Protein AF-A0A7S3LBG8-F1 (afdb_monomer_lite)

Organism: NCBI:txid265554

Radius of gyration: 28.33 Å; chains: 1; bounding box: 67×85×56 Å

Structure (mmCIF, N/CA/C/O backbone):
data_AF-A0A7S3LBG8-F1
#
_entry.id   AF-A0A7S3LBG8-F1
#
loop_
_atom_site.group_PDB
_atom_site.id
_atom_site.type_symbol
_atom_site.label_atom_id
_atom_site.label_alt_id
_atom_site.label_comp_id
_atom_site.label_asym_id
_atom_site.label_entity_id
_atom_site.label_seq_id
_atom_site.pdbx_PDB_ins_code
_atom_site.Cartn_x
_atom_site.Cartn_y
_atom_site.Cartn_z
_atom_site.occupancy
_atom_site.B_iso_or_equiv
_atom_site.auth_seq_id
_atom_site.auth_comp_id
_atom_site.auth_asym_id
_atom_site.auth_atom_id
_atom_site.pdbx_PDB_model_num
ATOM 1 N N . GLY A 1 1 ? 51.809 -73.602 43.539 1.00 41.00 1 GLY A N 1
ATOM 2 C CA . GLY A 1 1 ? 52.151 -72.173 43.530 1.00 41.00 1 GLY A CA 1
ATOM 3 C C . GLY A 1 1 ? 51.431 -71.621 42.342 1.00 41.00 1 GLY A C 1
ATOM 4 O O . GLY A 1 1 ? 51.822 -71.966 41.240 1.00 41.00 1 GLY A O 1
ATOM 5 N N . ASP A 1 2 ? 50.301 -70.979 42.603 1.00 49.72 2 ASP A N 1
ATOM 6 C CA . ASP A 1 2 ? 49.335 -70.561 41.591 1.00 49.72 2 ASP A CA 1
ATOM 7 C C . ASP A 1 2 ? 49.637 -69.133 41.133 1.00 49.72 2 ASP A C 1
ATOM 9 O O . ASP A 1 2 ? 50.183 -68.324 41.888 1.00 49.72 2 ASP A O 1
ATOM 13 N N . ASP A 1 3 ? 49.357 -68.914 39.861 1.00 47.69 3 ASP A N 1
ATOM 14 C CA . ASP A 1 3 ? 49.997 -68.004 38.927 1.00 47.69 3 ASP A CA 1
ATOM 15 C C . ASP A 1 3 ? 49.001 -66.936 38.438 1.00 47.69 3 ASP A C 1
ATOM 17 O O . ASP A 1 3 ? 47.790 -67.118 38.510 1.00 47.69 3 ASP A O 1
ATOM 21 N N . SER A 1 4 ? 49.553 -65.861 37.871 1.00 55.41 4 SER A N 1
ATOM 22 C CA . SER A 1 4 ? 48.906 -64.875 36.989 1.00 55.41 4 SER A CA 1
ATOM 23 C C . SER A 1 4 ? 48.230 -63.616 37.578 1.00 55.41 4 SER A C 1
ATOM 25 O O . SER A 1 4 ? 47.158 -63.609 38.180 1.00 55.41 4 SER A O 1
ATOM 27 N N . LYS A 1 5 ? 48.928 -62.506 37.289 1.00 51.50 5 LYS A N 1
ATOM 28 C CA . LYS A 1 5 ? 48.546 -61.083 37.251 1.00 51.50 5 LYS A CA 1
ATOM 29 C C . LYS A 1 5 ? 47.632 -60.752 36.054 1.00 51.50 5 LYS A C 1
ATOM 31 O O . LYS A 1 5 ? 47.624 -61.487 35.082 1.00 51.50 5 LYS A O 1
ATOM 36 N N . GLU A 1 6 ? 47.070 -59.537 36.126 1.00 46.41 6 GLU A N 1
ATOM 37 C CA . GLU A 1 6 ? 46.733 -58.546 35.065 1.00 46.41 6 GLU A CA 1
ATOM 38 C C . GLU A 1 6 ? 45.262 -58.111 35.157 1.00 46.41 6 GLU A C 1
ATOM 40 O O . GLU A 1 6 ? 44.343 -58.891 34.955 1.00 46.41 6 GLU A O 1
ATOM 45 N N . GLN A 1 7 ? 44.966 -56.973 35.793 1.00 42.62 7 GLN A N 1
ATOM 46 C CA . GLN A 1 7 ? 45.034 -55.589 35.285 1.00 42.62 7 GLN A CA 1
ATOM 47 C C . GLN A 1 7 ? 44.116 -55.309 34.082 1.00 42.62 7 GLN A C 1
ATOM 49 O O . GLN A 1 7 ? 44.445 -55.617 32.950 1.00 42.62 7 GLN A O 1
ATOM 54 N N . GLY A 1 8 ? 42.973 -54.693 34.414 1.00 40.78 8 GLY A N 1
ATOM 55 C CA . GLY A 1 8 ? 42.391 -53.493 33.801 1.00 40.78 8 GLY A CA 1
ATOM 56 C C . GLY A 1 8 ? 42.282 -53.399 32.283 1.00 40.78 8 GLY A C 1
ATOM 57 O O . GLY A 1 8 ? 43.280 -53.185 31.623 1.00 40.78 8 GLY A O 1
ATOM 58 N N . ASP A 1 9 ? 41.043 -53.366 31.786 1.00 44.31 9 ASP A N 1
ATOM 59 C CA . ASP A 1 9 ? 40.568 -52.270 30.929 1.00 44.31 9 ASP A CA 1
ATOM 60 C C . ASP A 1 9 ? 39.033 -52.318 30.823 1.00 44.31 9 ASP A C 1
ATOM 62 O O . ASP A 1 9 ? 38.428 -53.247 30.285 1.00 44.31 9 ASP A O 1
ATOM 66 N N . THR A 1 10 ? 38.375 -51.316 31.408 1.00 50.56 10 THR A N 1
ATOM 67 C CA . THR A 1 10 ? 36.919 -51.137 31.393 1.00 50.56 10 THR A CA 1
ATOM 68 C C . THR A 1 10 ? 36.472 -50.635 30.025 1.00 50.56 10 THR A C 1
ATOM 70 O O . THR A 1 10 ?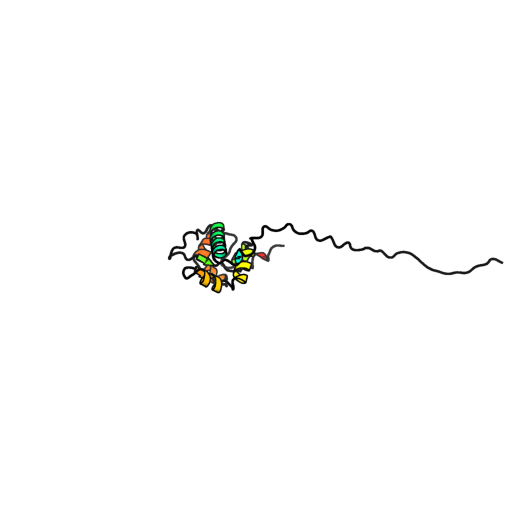 36.629 -49.459 29.702 1.00 50.56 10 THR A O 1
ATOM 73 N N . ASN A 1 11 ? 35.884 -51.527 29.235 1.00 52.75 11 ASN A N 1
ATOM 74 C CA . ASN A 1 11 ? 35.258 -51.214 27.959 1.00 52.75 11 ASN A CA 1
ATOM 75 C C . ASN A 1 11 ? 33.732 -51.212 28.129 1.00 52.75 11 ASN A C 1
ATOM 77 O O . ASN A 1 11 ? 33.124 -52.274 28.091 1.00 52.75 11 ASN A O 1
ATOM 81 N N . SER A 1 12 ? 33.137 -50.051 28.409 1.00 50.53 12 SER A N 1
ATOM 82 C CA . SER A 1 12 ? 31.694 -49.707 28.386 1.00 50.53 12 SER A CA 1
ATOM 83 C C . SER A 1 12 ? 31.644 -48.241 28.845 1.00 50.53 12 SER A C 1
ATOM 85 O O . SER A 1 12 ? 32.235 -47.919 29.865 1.00 50.53 12 SER A O 1
ATOM 87 N N . ASP A 1 13 ? 31.059 -47.237 28.217 1.00 52.78 13 ASP A N 1
ATOM 88 C CA . ASP A 1 13 ? 29.957 -47.151 27.282 1.00 52.78 13 ASP A CA 1
ATOM 89 C C . ASP A 1 13 ? 30.075 -45.728 26.711 1.00 52.78 13 ASP A C 1
ATOM 91 O O . ASP A 1 13 ? 30.048 -44.752 27.465 1.00 52.78 13 ASP A O 1
ATOM 95 N N . ILE A 1 14 ? 30.257 -45.574 25.401 1.00 56.03 14 ILE A N 1
ATOM 96 C CA . ILE A 1 14 ? 30.040 -44.279 24.750 1.00 56.03 14 ILE A CA 1
ATOM 97 C C . ILE A 1 14 ? 28.539 -44.232 24.459 1.00 56.03 14 ILE A C 1
ATOM 99 O O . ILE A 1 14 ? 28.114 -44.907 23.517 1.00 56.03 14 ILE A O 1
ATOM 103 N N . PRO A 1 15 ? 27.705 -43.454 25.177 1.00 47.31 15 PRO A N 1
ATOM 104 C CA . PRO A 1 15 ? 26.347 -43.218 24.723 1.00 47.31 15 PRO A CA 1
ATOM 105 C C . PRO A 1 15 ? 26.420 -42.353 23.463 1.00 47.31 15 PRO A C 1
ATOM 107 O O . PRO A 1 15 ? 26.432 -41.123 23.514 1.00 47.31 15 PRO A O 1
ATOM 110 N N . GLN A 1 16 ? 26.454 -43.008 22.301 1.00 50.72 16 GLN A N 1
ATOM 111 C CA . GLN A 1 16 ? 26.174 -42.389 21.013 1.00 50.72 16 GLN A CA 1
ATOM 112 C C . GLN A 1 16 ? 24.681 -42.042 20.939 1.00 50.72 16 GLN A C 1
ATOM 114 O O . GLN A 1 16 ? 23.935 -42.567 20.115 1.00 50.72 16 GLN A O 1
ATOM 119 N N . GLN A 1 17 ? 24.227 -41.105 21.776 1.00 52.12 17 GLN A N 1
ATOM 120 C CA . GLN A 1 17 ? 23.061 -40.300 21.441 1.00 52.12 17 GLN A CA 1
ATOM 121 C C . GLN A 1 17 ? 23.468 -39.351 20.312 1.00 52.12 17 GLN A C 1
ATOM 123 O O . GLN A 1 17 ? 23.665 -38.150 20.491 1.00 52.12 17 GLN A O 1
ATOM 128 N N . LEU A 1 18 ? 23.583 -39.922 19.111 1.00 55.12 18 LEU A N 1
ATOM 129 C CA . LEU A 1 18 ? 23.358 -39.211 17.867 1.00 55.12 18 LEU A CA 1
ATOM 130 C C . LEU A 1 18 ? 21.974 -38.580 17.992 1.00 55.12 18 LEU A C 1
ATOM 132 O O . LEU A 1 18 ? 20.948 -39.206 17.726 1.00 55.12 18 LEU A O 1
ATOM 136 N N . VAL A 1 19 ? 21.958 -37.332 18.451 1.00 54.12 19 VAL A N 1
ATOM 137 C CA . VAL A 1 19 ? 20.842 -36.408 18.322 1.00 54.12 19 VAL A CA 1
ATOM 138 C C . VAL A 1 19 ? 20.507 -36.337 16.839 1.00 54.12 19 VAL A C 1
ATOM 140 O O . VAL A 1 19 ? 21.048 -35.526 16.089 1.00 54.12 19 VAL A O 1
ATOM 143 N N . SER A 1 20 ? 19.642 -37.251 16.398 1.00 60.69 20 SER A N 1
ATOM 144 C CA . SER A 1 20 ? 19.008 -37.231 15.091 1.00 60.69 20 SER A CA 1
ATOM 145 C C . SER A 1 20 ? 18.299 -35.889 15.001 1.00 60.69 20 SER A C 1
ATOM 147 O O . SER A 1 20 ? 17.172 -35.735 15.480 1.00 60.69 20 SER A O 1
ATOM 149 N N . ARG A 1 21 ? 18.989 -34.887 14.441 1.00 61.69 21 ARG A N 1
ATOM 150 C CA . ARG A 1 21 ? 18.426 -33.571 14.154 1.00 61.69 21 ARG A CA 1
ATOM 151 C C . ARG A 1 21 ? 17.149 -33.849 13.386 1.00 61.69 21 ARG A C 1
ATOM 153 O O . ARG A 1 21 ? 17.221 -34.396 12.285 1.00 61.69 21 ARG A O 1
ATOM 160 N N . LYS A 1 22 ? 15.994 -33.563 14.006 1.00 63.06 22 LYS A N 1
ATOM 161 C CA . LYS A 1 22 ? 14.674 -33.782 13.405 1.00 63.06 22 LYS A CA 1
ATOM 162 C C . LYS A 1 22 ? 14.757 -33.283 11.974 1.00 63.06 22 LYS A C 1
ATOM 164 O O . LYS A 1 22 ? 15.008 -32.099 11.749 1.00 63.06 22 LYS A O 1
ATOM 169 N N . ARG A 1 23 ? 14.645 -34.216 11.026 1.00 64.94 23 ARG A N 1
ATOM 170 C CA . ARG A 1 23 ? 14.769 -33.945 9.598 1.00 64.94 23 ARG A CA 1
ATOM 171 C C . ARG A 1 23 ? 13.800 -32.807 9.305 1.00 64.94 23 ARG A C 1
ATOM 173 O O . ARG A 1 23 ? 12.595 -32.992 9.469 1.00 64.94 23 ARG A O 1
ATOM 180 N N . GLN A 1 24 ? 14.331 -31.619 9.003 1.00 71.50 24 GLN A N 1
ATOM 181 C CA . GLN A 1 24 ? 13.512 -30.429 8.807 1.00 71.50 24 GLN A CA 1
ATOM 182 C C . GLN A 1 24 ? 12.476 -30.765 7.740 1.00 71.50 24 GLN A C 1
ATOM 184 O O . GLN A 1 24 ? 12.824 -31.031 6.587 1.00 71.50 24 GLN A O 1
ATOM 189 N N . GLN A 1 25 ? 11.206 -30.829 8.137 1.00 66.69 25 GLN A N 1
ATOM 190 C CA . GLN A 1 25 ? 10.152 -31.093 7.179 1.00 66.69 25 GLN A CA 1
ATOM 191 C C . GLN A 1 25 ? 10.111 -29.912 6.216 1.00 66.69 25 GLN A C 1
ATOM 193 O O . GLN A 1 25 ? 9.951 -28.760 6.628 1.00 66.69 25 GLN A O 1
ATOM 198 N N . ARG A 1 26 ? 10.301 -30.194 4.923 1.00 61.94 26 ARG A N 1
ATOM 199 C CA . ARG A 1 26 ? 10.138 -29.188 3.874 1.00 61.94 26 ARG A CA 1
ATOM 200 C C . ARG A 1 26 ? 8.725 -28.632 3.995 1.00 61.94 26 ARG A C 1
ATOM 202 O O . ARG A 1 26 ? 7.753 -29.345 3.752 1.00 61.94 26 ARG A O 1
ATOM 209 N N . ARG A 1 27 ? 8.620 -27.358 4.381 1.00 62.62 27 ARG A N 1
ATOM 210 C CA . ARG A 1 27 ? 7.348 -26.631 4.377 1.00 62.62 27 ARG A CA 1
ATOM 211 C C . ARG A 1 27 ? 6.764 -26.756 2.971 1.00 62.62 27 ARG A C 1
ATOM 213 O O . ARG A 1 27 ? 7.485 -26.545 1.992 1.00 62.62 27 ARG A O 1
ATOM 220 N N . LYS A 1 28 ? 5.483 -27.129 2.879 1.00 61.09 28 LYS A N 1
ATOM 221 C CA . LYS A 1 28 ? 4.765 -27.192 1.601 1.00 61.09 28 LYS A CA 1
ATOM 222 C C . LYS A 1 28 ? 4.976 -25.868 0.852 1.00 61.09 28 LYS A C 1
ATOM 224 O O . LYS A 1 28 ? 5.019 -24.818 1.506 1.00 61.09 28 LYS A O 1
ATOM 229 N N . PRO A 1 29 ? 5.154 -25.892 -0.480 1.00 58.56 29 PRO A N 1
ATOM 230 C CA . PRO A 1 29 ? 5.316 -24.665 -1.241 1.00 58.56 29 PRO A CA 1
ATOM 231 C C . PRO A 1 29 ? 4.101 -23.775 -0.975 1.00 58.56 29 PRO A C 1
ATOM 233 O O . PRO A 1 29 ? 2.968 -24.151 -1.255 1.00 58.56 29 PRO A O 1
ATOM 236 N N . ARG A 1 30 ? 4.341 -22.610 -0.363 1.00 62.78 30 ARG A N 1
ATOM 237 C CA . ARG A 1 30 ? 3.316 -21.572 -0.209 1.00 62.78 30 ARG A CA 1
ATOM 238 C C . ARG A 1 30 ? 2.840 -21.197 -1.615 1.00 62.78 30 ARG A C 1
ATOM 240 O O . ARG A 1 30 ? 3.679 -21.181 -2.516 1.00 62.78 30 ARG A O 1
ATOM 247 N N . ASN A 1 31 ? 1.556 -20.886 -1.802 1.00 68.00 31 ASN A N 1
ATOM 248 C CA . ASN A 1 31 ? 1.046 -20.320 -3.056 1.00 68.00 31 ASN A CA 1
ATOM 249 C C . ASN A 1 31 ? 1.793 -19.010 -3.334 1.00 68.00 31 ASN A C 1
ATOM 251 O O . ASN A 1 31 ? 1.455 -17.950 -2.814 1.00 68.00 31 ASN A O 1
ATOM 255 N N . ARG A 1 32 ? 2.902 -19.112 -4.066 1.00 70.69 32 ARG A N 1
ATOM 256 C CA . ARG A 1 32 ? 3.754 -17.987 -4.426 1.00 70.69 32 ARG A CA 1
ATOM 257 C C . ARG A 1 32 ? 3.221 -17.438 -5.732 1.00 70.69 32 ARG A C 1
ATOM 259 O O . ARG A 1 32 ? 2.973 -18.194 -6.669 1.00 70.69 32 ARG A O 1
ATOM 266 N N . ARG A 1 33 ? 3.070 -16.116 -5.786 1.00 83.50 33 ARG A N 1
ATOM 267 C CA . ARG A 1 33 ? 2.808 -15.425 -7.045 1.00 83.50 33 ARG A CA 1
ATOM 268 C C . ARG A 1 33 ? 3.909 -15.783 -8.066 1.00 83.50 33 ARG A C 1
ATOM 270 O O . ARG A 1 33 ? 5.038 -16.079 -7.655 1.00 83.50 33 ARG A O 1
ATOM 277 N N . PRO A 1 34 ? 3.599 -15.775 -9.373 1.00 83.56 34 PRO A N 1
ATOM 278 C CA . PRO A 1 34 ? 4.566 -16.085 -10.420 1.00 83.56 34 PRO A CA 1
ATOM 279 C C . PRO A 1 34 ? 5.840 -15.240 -10.328 1.00 83.56 34 PRO A C 1
ATOM 281 O O . PRO A 1 34 ? 5.834 -14.114 -9.820 1.00 83.56 34 PRO A O 1
ATOM 284 N N . ARG A 1 35 ? 6.939 -15.764 -10.880 1.00 75.69 35 ARG A N 1
ATOM 285 C CA . ARG A 1 35 ? 8.182 -15.001 -11.056 1.00 75.69 35 ARG A CA 1
ATOM 286 C C . ARG A 1 35 ? 7.851 -13.732 -11.862 1.00 75.69 35 ARG A C 1
ATOM 288 O O . ARG A 1 35 ? 7.141 -13.832 -12.854 1.00 75.69 35 ARG A O 1
ATOM 295 N N . TYR A 1 36 ? 8.321 -12.565 -11.413 1.00 85.19 36 TYR A N 1
ATOM 296 C CA . TYR A 1 36 ? 8.043 -11.227 -11.985 1.00 85.19 36 TYR A CA 1
ATOM 297 C C . TYR A 1 36 ? 6.664 -10.612 -11.711 1.00 85.19 36 TYR A C 1
ATOM 299 O O . TYR A 1 36 ? 6.414 -9.487 -12.139 1.00 85.19 36 TYR A O 1
ATOM 307 N N . TYR A 1 37 ? 5.781 -11.276 -10.958 1.00 88.94 37 TYR A N 1
ATOM 308 C CA . TYR A 1 37 ? 4.473 -10.702 -10.624 1.00 88.94 37 TYR A CA 1
ATOM 309 C C . TYR A 1 37 ? 4.599 -9.336 -9.935 1.00 88.94 37 TYR A C 1
ATOM 311 O O . TYR A 1 37 ? 3.981 -8.368 -10.368 1.00 88.94 37 TYR A O 1
ATOM 319 N N . TRP A 1 38 ? 5.457 -9.251 -8.920 1.00 89.88 38 TRP A N 1
ATOM 320 C CA . TRP A 1 38 ? 5.683 -8.039 -8.130 1.00 89.88 38 TRP A CA 1
ATOM 321 C C . TRP A 1 38 ? 6.527 -6.976 -8.836 1.00 89.88 38 TRP A C 1
ATOM 323 O O . TRP A 1 38 ? 6.583 -5.849 -8.375 1.00 89.88 38 TRP A O 1
ATOM 333 N N . THR A 1 39 ? 7.161 -7.305 -9.963 1.00 88.06 39 THR A N 1
ATOM 334 C CA . THR A 1 39 ? 7.930 -6.334 -10.757 1.00 88.06 39 THR A CA 1
ATOM 335 C C . THR A 1 39 ? 7.015 -5.420 -11.574 1.00 88.06 39 THR A C 1
ATOM 337 O O . THR A 1 39 ? 7.427 -4.345 -11.991 1.00 88.06 39 THR A O 1
ATOM 340 N N . ASN A 1 40 ? 5.771 -5.839 -11.829 1.00 90.44 40 ASN A N 1
ATOM 341 C CA . ASN A 1 40 ? 4.822 -5.044 -12.594 1.00 90.44 40 ASN A CA 1
ATOM 342 C C . ASN A 1 40 ? 4.019 -4.124 -11.653 1.00 90.44 40 ASN A C 1
ATOM 344 O O . ASN A 1 40 ? 3.228 -4.642 -10.854 1.00 90.44 40 ASN A O 1
ATOM 348 N N . PRO A 1 41 ? 4.128 -2.787 -11.776 1.00 87.25 41 PRO A N 1
ATOM 349 C CA . PRO A 1 41 ? 3.408 -1.852 -10.910 1.00 87.25 41 PRO A CA 1
ATOM 350 C C . PRO A 1 41 ? 1.887 -2.018 -11.007 1.00 87.25 41 PRO A C 1
ATOM 352 O O . PRO A 1 41 ? 1.183 -1.851 -10.017 1.00 87.25 41 PRO A O 1
ATOM 355 N N . LYS A 1 42 ? 1.361 -2.475 -12.153 1.00 89.38 42 LYS A N 1
ATOM 356 C CA . LYS A 1 42 ? -0.074 -2.775 -12.308 1.00 89.38 42 LYS A CA 1
ATOM 357 C C . LYS A 1 42 ? -0.546 -3.896 -11.380 1.00 89.38 42 LYS A C 1
ATOM 359 O O . LYS A 1 42 ? -1.677 -3.868 -10.908 1.00 89.38 42 LYS A O 1
ATOM 364 N N . ASN A 1 43 ? 0.308 -4.887 -11.115 1.00 91.44 43 ASN A N 1
ATOM 365 C CA . ASN A 1 43 ? -0.021 -5.955 -10.173 1.00 91.44 43 ASN A CA 1
ATOM 366 C C . ASN A 1 43 ? 0.024 -5.444 -8.733 1.00 91.44 43 ASN A C 1
ATOM 368 O O . ASN A 1 43 ? -0.847 -5.811 -7.955 1.00 91.44 43 ASN A O 1
ATOM 372 N N . ILE A 1 44 ? 0.991 -4.584 -8.394 1.00 90.50 44 ILE A N 1
ATOM 373 C CA . ILE A 1 44 ? 1.049 -3.937 -7.076 1.00 90.50 44 ILE A CA 1
ATOM 374 C C . ILE A 1 44 ? -0.218 -3.108 -6.849 1.00 90.50 44 ILE A C 1
ATOM 376 O O . ILE A 1 44 ? -0.874 -3.288 -5.830 1.00 90.50 44 ILE A O 1
ATOM 380 N N . ARG A 1 45 ? -0.618 -2.288 -7.830 1.00 90.69 45 ARG A N 1
ATOM 381 C CA . ARG A 1 45 ? -1.867 -1.516 -7.790 1.00 90.69 45 ARG A CA 1
ATOM 382 C C . ARG A 1 45 ? -3.077 -2.392 -7.499 1.00 90.69 45 ARG A C 1
ATOM 384 O O . ARG A 1 45 ? -3.791 -2.123 -6.544 1.00 90.69 45 ARG A O 1
ATOM 391 N N . ARG A 1 46 ? -3.262 -3.465 -8.276 1.00 90.06 46 ARG A N 1
ATOM 392 C CA . ARG A 1 46 ? -4.385 -4.392 -8.083 1.00 90.06 46 ARG A CA 1
ATOM 393 C C . ARG A 1 46 ? -4.389 -5.003 -6.683 1.00 90.06 46 ARG A C 1
ATOM 395 O O . ARG A 1 46 ? -5.446 -5.213 -6.114 1.00 90.06 46 ARG A O 1
ATOM 402 N N . GLU A 1 47 ? -3.221 -5.319 -6.134 1.00 92.00 47 GLU A N 1
ATOM 403 C CA . GLU A 1 47 ? -3.112 -5.889 -4.787 1.00 92.00 47 GLU A CA 1
ATOM 404 C C . GLU A 1 47 ? -3.383 -4.861 -3.684 1.00 92.00 47 GLU A C 1
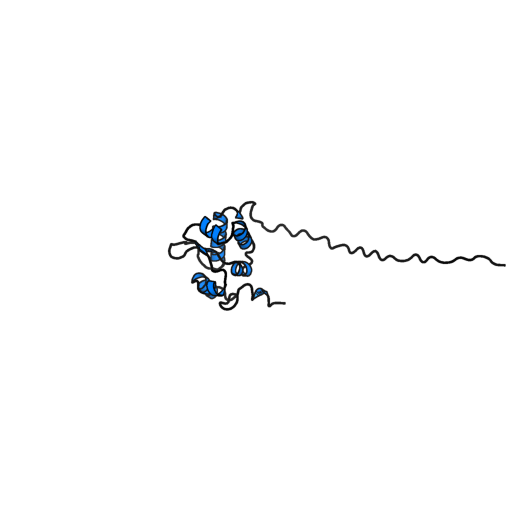ATOM 406 O O . GLU A 1 47 ? -3.873 -5.245 -2.628 1.00 92.00 47 GLU A O 1
ATOM 411 N N . ILE A 1 48 ? -3.083 -3.579 -3.917 1.00 90.75 48 ILE A N 1
ATOM 412 C CA . ILE A 1 48 ? -3.460 -2.480 -3.017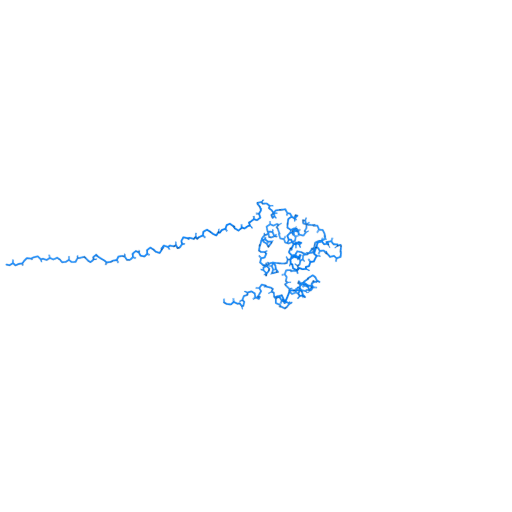 1.00 90.75 48 ILE A CA 1
ATOM 413 C C . ILE A 1 48 ? -4.974 -2.253 -3.078 1.00 90.75 48 ILE A C 1
ATOM 415 O O . ILE A 1 48 ? -5.616 -2.184 -2.039 1.00 90.75 48 ILE A O 1
ATOM 419 N N . GLU A 1 49 ? -5.555 -2.190 -4.279 1.00 89.94 49 GLU A N 1
ATOM 420 C CA . GLU A 1 49 ? -7.010 -2.084 -4.469 1.00 89.94 49 GLU A CA 1
ATOM 421 C C . GLU A 1 49 ? -7.733 -3.255 -3.792 1.00 89.94 49 GLU A C 1
ATOM 423 O O . GLU A 1 49 ? -8.657 -3.038 -3.016 1.00 89.94 49 GLU A O 1
ATOM 428 N N . GLN A 1 50 ? -7.250 -4.484 -4.010 1.00 90.06 50 GLN A N 1
ATOM 429 C CA . GLN A 1 50 ? -7.790 -5.678 -3.364 1.00 90.06 50 GLN A CA 1
ATOM 430 C C . GLN A 1 50 ? -7.662 -5.611 -1.843 1.00 90.06 50 GLN A C 1
ATOM 432 O O . GLN A 1 50 ? -8.604 -5.970 -1.156 1.00 90.06 50 GLN A O 1
ATOM 437 N N . PHE A 1 51 ? -6.527 -5.141 -1.316 1.00 90.88 51 PHE A N 1
ATOM 438 C CA . PHE A 1 51 ? -6.336 -4.989 0.125 1.00 90.88 51 PHE A CA 1
ATOM 439 C C . PHE A 1 51 ? -7.404 -4.078 0.744 1.00 90.88 51 PHE A C 1
ATOM 441 O O . PHE A 1 51 ? -8.024 -4.453 1.732 1.00 90.88 51 PHE A O 1
ATOM 448 N N . TRP A 1 52 ? -7.665 -2.918 0.141 1.00 88.44 52 TRP A N 1
ATOM 449 C CA . TRP A 1 52 ? -8.701 -2.019 0.645 1.00 88.44 52 TRP A CA 1
ATOM 450 C C . TRP A 1 52 ? -10.105 -2.600 0.491 1.00 88.44 52 TRP A C 1
ATOM 452 O O . TRP A 1 52 ? -10.899 -2.496 1.422 1.00 88.44 52 TRP A O 1
ATOM 462 N N . SER A 1 53 ? -10.393 -3.277 -0.625 1.00 87.94 53 SER A N 1
ATOM 463 C CA . SER A 1 53 ? -11.657 -3.998 -0.798 1.00 87.94 53 SER A CA 1
ATOM 464 C C . SER A 1 53 ? -11.847 -5.100 0.248 1.00 87.94 53 SER A C 1
ATOM 466 O O . SER A 1 53 ? -12.947 -5.252 0.770 1.00 87.94 53 SER A O 1
ATOM 468 N N . ASP A 1 54 ? -10.786 -5.831 0.602 1.00 87.94 54 ASP A N 1
ATOM 469 C CA . ASP A 1 54 ? -10.811 -6.855 1.655 1.00 87.94 54 ASP A CA 1
ATOM 470 C C . ASP A 1 54 ? -11.086 -6.230 3.036 1.00 87.94 54 ASP A C 1
ATOM 472 O O . ASP A 1 54 ? -11.751 -6.838 3.872 1.00 87.94 54 ASP A O 1
ATOM 476 N N . CYS A 1 55 ? -10.623 -4.997 3.258 1.00 84.88 55 CYS A N 1
ATOM 477 C CA . CYS A 1 55 ? -10.926 -4.191 4.440 1.00 84.88 55 CYS A CA 1
ATOM 478 C C . CYS A 1 55 ? -12.333 -3.555 4.426 1.00 84.88 55 CYS A C 1
ATOM 480 O O . CYS A 1 55 ? -12.699 -2.885 5.388 1.00 84.88 55 CYS A O 1
ATOM 482 N N . GLY A 1 56 ? -13.121 -3.727 3.358 1.00 83.31 56 GLY A N 1
ATOM 483 C CA . GLY A 1 56 ? -14.450 -3.116 3.216 1.00 83.31 56 GLY A CA 1
ATOM 484 C C . GLY A 1 56 ? -14.436 -1.663 2.727 1.00 83.31 56 GLY A C 1
ATOM 485 O O . GLY A 1 56 ? -15.463 -0.989 2.774 1.00 83.31 56 GLY A O 1
ATOM 486 N N . LEU A 1 57 ? -13.290 -1.175 2.245 1.00 81.12 57 LEU A N 1
ATOM 487 C CA . LEU A 1 57 ? -13.138 0.144 1.639 1.00 81.12 57 LEU A CA 1
ATOM 488 C C . LEU A 1 57 ? -13.104 0.010 0.115 1.00 81.12 57 LEU A C 1
ATOM 490 O O . LEU A 1 57 ? -12.122 -0.453 -0.471 1.00 81.12 57 LEU A O 1
ATOM 494 N N . ASP A 1 58 ? -14.168 0.461 -0.547 1.00 69.25 58 ASP A N 1
ATOM 495 C CA . ASP A 1 58 ? -14.272 0.443 -2.008 1.00 69.25 58 ASP A CA 1
ATOM 496 C C . ASP A 1 58 ? -13.298 1.445 -2.655 1.00 69.25 58 ASP A C 1
ATOM 498 O O . ASP A 1 58 ? -13.639 2.574 -3.008 1.00 69.25 58 ASP A O 1
ATOM 502 N N . SER A 1 59 ? -12.052 1.008 -2.848 1.00 63.56 59 SER A N 1
ATOM 503 C CA . SER A 1 59 ? -11.008 1.753 -3.575 1.00 63.56 59 SER A CA 1
ATOM 504 C C . SER A 1 59 ? -11.058 1.539 -5.091 1.00 63.56 59 SER A C 1
ATOM 506 O O . SER A 1 59 ? -10.238 2.081 -5.830 1.00 63.56 59 SER A O 1
ATOM 508 N N . THR A 1 60 ? -12.015 0.744 -5.576 1.00 56.00 60 THR A N 1
ATOM 509 C CA . THR A 1 60 ? -12.156 0.372 -6.994 1.00 56.00 60 THR A CA 1
ATOM 510 C C . THR A 1 60 ? -12.547 1.553 -7.883 1.00 56.00 60 THR A C 1
ATOM 512 O O . THR A 1 60 ? -12.269 1.542 -9.082 1.00 56.00 60 THR A O 1
ATOM 515 N N . SER A 1 61 ? -13.128 2.604 -7.302 1.00 52.06 61 SER A N 1
ATOM 516 C CA . SER A 1 61 ? -13.444 3.854 -7.987 1.00 52.06 61 SER A CA 1
ATOM 517 C C . SER A 1 61 ? -12.441 4.931 -7.580 1.00 52.06 61 SER A C 1
ATOM 519 O O . SER A 1 61 ? -12.762 5.842 -6.814 1.00 52.06 61 SER A O 1
ATOM 521 N N . SER A 1 62 ? -11.204 4.809 -8.081 1.00 54.16 62 SER A N 1
ATOM 522 C CA . SER A 1 62 ? -10.204 5.886 -8.053 1.00 54.16 62 SER A CA 1
ATOM 523 C C . SER A 1 62 ? -10.752 7.058 -8.875 1.00 54.16 62 SER A C 1
ATOM 525 O O . SER A 1 62 ? -10.522 7.205 -10.073 1.00 54.16 62 SER A O 1
ATOM 527 N N . THR A 1 63 ? -11.612 7.832 -8.232 1.00 56.56 63 THR A N 1
ATOM 528 C CA . THR A 1 63 ? -12.144 9.098 -8.713 1.00 56.56 63 THR A CA 1
ATOM 529 C C . THR A 1 63 ? -11.239 10.190 -8.168 1.00 56.56 63 THR A C 1
ATOM 531 O O . THR A 1 63 ? -10.616 10.012 -7.126 1.00 56.56 63 THR A O 1
ATOM 534 N N . LYS A 1 64 ? -11.182 11.352 -8.829 1.00 56.50 64 LYS A N 1
ATOM 535 C CA . LYS A 1 64 ? -10.386 12.507 -8.362 1.00 56.50 64 LYS A CA 1
ATOM 536 C C . LYS A 1 64 ? -10.626 12.891 -6.890 1.00 56.50 64 LYS A C 1
ATOM 538 O O . LYS A 1 64 ? -9.789 13.566 -6.308 1.00 56.50 64 LYS A O 1
ATOM 543 N N . ASN A 1 65 ? -11.749 12.466 -6.309 1.00 59.84 65 ASN A N 1
ATOM 544 C CA . ASN A 1 65 ? -12.128 12.740 -4.925 1.00 59.84 65 ASN A CA 1
ATOM 545 C C . ASN A 1 65 ? -11.716 11.637 -3.931 1.00 59.84 65 ASN A C 1
ATOM 547 O O . ASN A 1 65 ? -11.835 11.855 -2.731 1.00 59.84 65 ASN A O 1
ATOM 551 N N . ASN A 1 66 ? -11.257 10.469 -4.395 1.00 68.00 66 ASN A N 1
ATOM 552 C CA . ASN A 1 66 ? -10.772 9.386 -3.539 1.00 68.00 66 ASN A CA 1
ATOM 553 C C . ASN A 1 66 ? -9.528 8.730 -4.174 1.00 68.00 66 ASN A C 1
ATOM 555 O O . ASN A 1 66 ? -9.654 7.725 -4.887 1.00 68.00 66 ASN A O 1
ATOM 559 N N . PRO A 1 67 ? -8.332 9.323 -3.989 1.00 77.69 67 PRO A N 1
ATOM 560 C CA . PRO A 1 67 ? -7.100 8.768 -4.532 1.00 77.69 67 PRO A CA 1
ATOM 561 C C . PRO A 1 67 ? -6.817 7.393 -3.921 1.00 77.69 67 PRO A C 1
ATOM 563 O O . PRO A 1 67 ? -7.138 7.125 -2.759 1.00 77.69 67 PRO A O 1
ATOM 566 N N . LEU A 1 68 ? -6.193 6.512 -4.706 1.00 85.56 68 LEU A N 1
ATOM 567 C CA . LEU A 1 68 ? -5.765 5.211 -4.197 1.00 85.56 68 LEU A CA 1
ATOM 568 C C . LEU A 1 68 ? -4.670 5.446 -3.157 1.00 85.56 68 LEU A C 1
ATOM 570 O O . LEU A 1 68 ? -3.649 6.048 -3.478 1.00 85.56 68 LEU A O 1
ATOM 574 N N . MET A 1 69 ? -4.845 4.961 -1.933 1.00 89.00 69 MET A N 1
ATOM 575 C CA . MET A 1 69 ? -3.829 5.130 -0.899 1.00 89.00 69 MET A CA 1
ATOM 576 C C . MET A 1 69 ? -2.915 3.916 -0.802 1.00 89.00 69 MET A C 1
ATOM 578 O O . MET A 1 69 ? -3.373 2.777 -0.744 1.00 89.00 69 MET A O 1
ATOM 582 N N . ILE A 1 70 ? -1.604 4.140 -0.756 1.00 91.06 70 ILE A N 1
ATOM 583 C CA . ILE A 1 70 ? -0.632 3.083 -0.478 1.00 9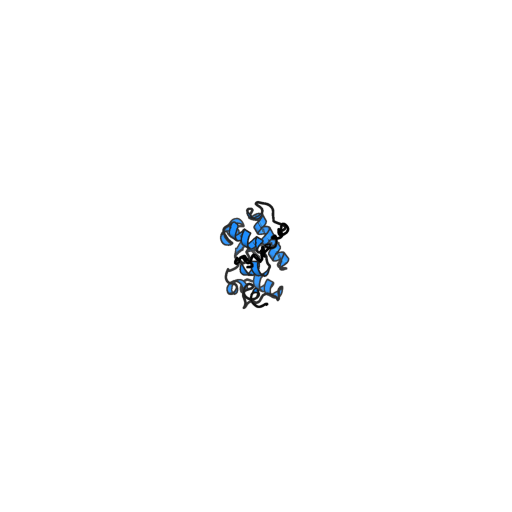1.06 70 ILE A CA 1
ATOM 584 C C . ILE A 1 70 ? -0.562 2.892 1.039 1.00 91.06 70 ILE A C 1
ATOM 586 O O . ILE A 1 70 ? -0.088 3.805 1.723 1.00 91.06 70 ILE A O 1
ATOM 590 N N . PRO A 1 71 ? -0.978 1.732 1.578 1.00 90.62 71 PRO A N 1
ATOM 591 C CA . PRO A 1 71 ? -0.946 1.474 3.012 1.00 90.62 71 PRO A CA 1
ATOM 592 C C . PRO A 1 71 ? 0.489 1.474 3.552 1.00 90.62 71 PRO A C 1
ATOM 594 O O . PRO A 1 71 ? 1.455 1.142 2.856 1.00 90.62 71 PRO A O 1
ATOM 597 N N . ASN A 1 72 ? 0.640 1.851 4.820 1.00 91.50 72 ASN A N 1
ATOM 598 C CA . ASN A 1 72 ? 1.927 1.821 5.499 1.00 91.50 72 ASN A CA 1
ATOM 599 C C . ASN A 1 72 ? 2.309 0.396 5.936 1.00 91.50 72 ASN A C 1
ATOM 601 O O . ASN A 1 72 ? 1.501 -0.536 5.941 1.00 91.50 72 ASN A O 1
ATOM 605 N N . GLU A 1 73 ? 3.575 0.215 6.310 1.00 89.25 73 GLU A N 1
ATOM 606 C CA . GLU A 1 73 ? 4.078 -1.105 6.697 1.00 89.25 73 GLU A CA 1
ATOM 607 C C . GLU A 1 73 ? 3.405 -1.657 7.956 1.00 89.25 73 GLU A C 1
ATOM 609 O O . GLU A 1 73 ? 3.238 -2.871 8.065 1.00 89.25 73 GLU A O 1
ATOM 614 N N . SER A 1 74 ? 3.021 -0.785 8.892 1.00 87.94 74 SER A N 1
ATOM 615 C CA . SER A 1 74 ? 2.371 -1.186 10.138 1.00 87.94 74 SER A CA 1
ATOM 616 C C . SER A 1 74 ? 1.006 -1.818 9.887 1.00 87.94 74 SER A C 1
ATOM 618 O O . SER A 1 74 ? 0.717 -2.883 10.429 1.00 87.94 74 SER A O 1
ATOM 620 N N . LEU A 1 75 ? 0.206 -1.209 9.012 1.00 89.25 75 LEU A N 1
ATOM 621 C CA . LEU A 1 75 ? -1.101 -1.717 8.618 1.00 89.25 75 LEU A CA 1
ATOM 622 C C . LEU A 1 75 ? -0.964 -3.040 7.858 1.00 89.25 75 LEU A C 1
ATOM 624 O O . LEU A 1 75 ? -1.599 -4.032 8.203 1.00 89.25 75 LEU A O 1
ATOM 628 N N . LEU A 1 76 ? -0.054 -3.097 6.878 1.00 90.56 76 LEU A N 1
ATOM 629 C CA . LEU A 1 76 ? 0.214 -4.329 6.128 1.00 90.56 76 LEU A CA 1
ATOM 630 C C . LEU A 1 76 ? 0.687 -5.477 7.022 1.00 90.56 76 LEU A C 1
ATOM 632 O O . LEU A 1 76 ? 0.392 -6.639 6.742 1.00 90.56 76 LEU A O 1
ATOM 636 N N . HIS A 1 77 ? 1.436 -5.169 8.081 1.00 88.81 77 HIS A N 1
ATOM 637 C CA . HIS A 1 77 ? 1.868 -6.163 9.053 1.00 88.81 77 HIS A CA 1
ATOM 638 C C . HIS A 1 77 ? 0.681 -6.715 9.852 1.00 88.81 77 HIS A C 1
ATOM 640 O O . HIS A 1 77 ? 0.556 -7.933 9.945 1.00 88.81 77 HIS A O 1
ATOM 646 N N . HIS A 1 78 ? -0.205 -5.854 10.355 1.00 88.06 78 HIS A N 1
ATOM 6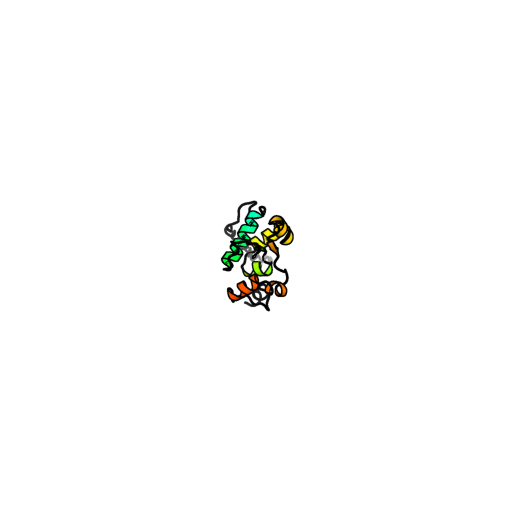47 C CA . HIS A 1 78 ? -1.405 -6.267 11.097 1.00 88.06 78 HIS A CA 1
ATOM 648 C C . HIS A 1 78 ? -2.301 -7.209 10.296 1.00 88.06 78 HIS A C 1
ATOM 650 O O . HIS A 1 78 ? -2.675 -8.270 10.784 1.00 88.06 78 HIS A O 1
ATOM 656 N N . TYR A 1 79 ? -2.526 -6.906 9.016 1.00 87.00 79 TYR A N 1
ATOM 657 C CA . TYR A 1 79 ? -3.294 -7.776 8.117 1.00 87.00 79 TYR A CA 1
ATOM 658 C C . TYR A 1 79 ? -2.492 -8.953 7.530 1.00 87.00 79 TYR A C 1
ATOM 660 O O . TYR A 1 79 ? -2.974 -9.665 6.647 1.00 87.00 79 TYR A O 1
ATOM 668 N N . GLY A 1 80 ? -1.243 -9.170 7.958 1.00 87.56 80 GLY A N 1
ATOM 669 C CA . GLY A 1 80 ? -0.410 -10.286 7.494 1.00 87.56 80 GLY A CA 1
ATOM 670 C C . GLY A 1 80 ? 0.001 -10.220 6.014 1.00 87.56 80 GLY A C 1
ATOM 671 O O . GLY A 1 80 ? 0.512 -11.201 5.460 1.00 87.56 80 GLY A O 1
ATOM 672 N N . ARG A 1 81 ? -0.162 -9.065 5.358 1.00 89.94 81 ARG A N 1
ATOM 673 C CA . ARG A 1 81 ? 0.174 -8.802 3.944 1.00 89.94 81 ARG A CA 1
ATOM 674 C C . ARG A 1 81 ? 1.667 -8.512 3.757 1.00 89.94 81 ARG A C 1
ATOM 676 O O . ARG A 1 81 ? 2.089 -7.530 3.142 1.00 89.94 81 ARG A O 1
ATOM 683 N N . HIS A 1 82 ? 2.500 -9.410 4.284 1.00 88.38 82 HIS A N 1
ATOM 684 C CA . HIS A 1 82 ? 3.963 -9.336 4.180 1.00 88.38 82 HIS A CA 1
ATOM 685 C C . HIS A 1 82 ? 4.469 -9.427 2.738 1.00 88.38 82 HIS A C 1
ATOM 687 O O . HIS A 1 82 ? 5.567 -8.970 2.429 1.00 88.38 82 HIS A O 1
ATOM 693 N N . ASP A 1 83 ? 3.691 -10.066 1.868 1.00 89.94 83 ASP A N 1
ATOM 694 C CA . ASP A 1 83 ? 3.969 -10.156 0.443 1.00 89.94 83 ASP A CA 1
ATOM 695 C C . ASP A 1 83 ? 3.889 -8.785 -0.232 1.00 89.94 83 ASP A C 1
ATOM 697 O O . ASP A 1 83 ? 4.829 -8.415 -0.933 1.00 89.94 83 ASP A O 1
ATOM 701 N N . LEU A 1 84 ? 2.840 -8.007 0.049 1.00 90.25 84 LEU A N 1
ATOM 702 C CA . LEU A 1 84 ? 2.687 -6.648 -0.463 1.00 90.25 84 LEU A CA 1
ATOM 703 C C . LEU A 1 84 ? 3.755 -5.712 0.113 1.00 90.25 84 LEU A C 1
ATOM 705 O O . LEU A 1 84 ? 4.356 -4.945 -0.635 1.00 90.25 84 LEU A O 1
ATOM 709 N N . ARG A 1 85 ? 4.081 -5.839 1.407 1.00 91.44 85 ARG A N 1
ATOM 710 C CA . ARG A 1 85 ? 5.201 -5.101 2.021 1.00 91.44 85 ARG A CA 1
ATOM 711 C C . ARG A 1 85 ? 6.521 -5.366 1.291 1.00 91.44 85 ARG A C 1
ATOM 713 O O . ARG A 1 85 ? 7.210 -4.429 0.899 1.00 91.44 85 ARG A O 1
ATOM 720 N N . ALA A 1 86 ? 6.858 -6.639 1.076 1.00 88.56 86 ALA A N 1
ATOM 721 C CA . ALA A 1 86 ? 8.075 -7.018 0.361 1.00 88.56 86 ALA A CA 1
ATOM 722 C C . ALA A 1 86 ? 8.052 -6.549 -1.102 1.00 88.56 86 ALA A C 1
ATOM 724 O O . ALA A 1 86 ? 9.087 -6.148 -1.631 1.00 88.56 86 ALA A O 1
ATOM 725 N N . ALA A 1 87 ? 6.883 -6.566 -1.747 1.00 91.12 87 ALA A N 1
ATOM 726 C CA . ALA A 1 87 ? 6.713 -6.071 -3.106 1.00 91.12 87 ALA A CA 1
ATOM 727 C C . ALA A 1 87 ? 6.996 -4.569 -3.207 1.00 91.12 87 ALA A C 1
ATOM 729 O O . ALA A 1 87 ? 7.814 -4.174 -4.037 1.00 91.12 87 ALA A O 1
ATOM 730 N N . LEU A 1 88 ? 6.399 -3.760 -2.325 1.00 90.50 88 LEU A N 1
ATOM 731 C CA . LEU A 1 88 ? 6.640 -2.316 -2.243 1.00 90.50 88 LEU A CA 1
ATOM 732 C C . LEU A 1 88 ? 8.125 -2.021 -2.018 1.00 90.50 88 LEU A C 1
ATOM 734 O O . LEU A 1 88 ? 8.713 -1.223 -2.742 1.00 90.50 88 LEU A O 1
ATOM 738 N N . GLN A 1 89 ? 8.761 -2.727 -1.080 1.00 90.25 89 GLN A N 1
ATOM 739 C CA . GLN A 1 89 ? 10.191 -2.570 -0.815 1.00 90.25 89 GLN A CA 1
ATOM 740 C C . GLN A 1 89 ? 11.050 -2.951 -2.033 1.00 90.25 89 GLN A C 1
ATOM 742 O O . GLN A 1 89 ? 11.992 -2.240 -2.372 1.00 90.25 89 GLN A O 1
ATOM 747 N N . SER A 1 90 ? 10.707 -4.040 -2.731 1.00 89.50 90 SER A N 1
ATOM 748 C CA . SER A 1 90 ? 11.428 -4.484 -3.933 1.00 89.50 90 SER A CA 1
ATOM 749 C C . SER A 1 90 ? 11.242 -3.564 -5.142 1.00 89.50 90 SER A C 1
ATOM 751 O O . SER A 1 90 ? 12.107 -3.525 -6.013 1.00 89.50 90 SER A O 1
ATOM 753 N N . ALA A 1 91 ? 10.133 -2.825 -5.188 1.00 88.00 91 ALA A N 1
ATOM 754 C CA . ALA A 1 91 ? 9.830 -1.855 -6.234 1.00 88.00 91 ALA A CA 1
ATOM 755 C C . ALA A 1 91 ? 10.517 -0.494 -6.014 1.00 88.00 91 ALA A C 1
ATOM 757 O O . ALA A 1 91 ? 10.425 0.370 -6.881 1.00 88.00 91 ALA A O 1
ATOM 758 N N . GLY A 1 92 ? 11.223 -0.313 -4.890 1.00 88.31 92 GLY A N 1
ATOM 759 C CA . GLY A 1 92 ? 11.928 0.924 -4.543 1.00 88.31 92 GLY A CA 1
ATOM 760 C C . GLY A 1 92 ? 11.285 1.730 -3.412 1.00 88.31 92 GLY A C 1
ATOM 761 O O . GLY A 1 92 ? 11.786 2.800 -3.088 1.00 88.31 92 GLY A O 1
ATOM 762 N N . GLY A 1 93 ? 10.217 1.225 -2.789 1.00 90.56 93 GLY A N 1
ATOM 763 C CA . GLY A 1 93 ? 9.503 1.895 -1.701 1.00 90.56 93 GLY A CA 1
ATOM 764 C C . GLY A 1 93 ? 8.118 2.393 -2.110 1.00 90.56 93 GLY A C 1
ATOM 765 O O . GLY A 1 93 ? 7.672 2.214 -3.243 1.00 90.56 93 GLY A O 1
ATOM 766 N N . ARG A 1 94 ? 7.409 3.008 -1.159 1.00 91.12 94 ARG A N 1
ATOM 767 C CA . ARG A 1 94 ? 6.039 3.501 -1.382 1.00 91.12 94 ARG A CA 1
ATOM 768 C C . ARG A 1 94 ? 6.039 4.732 -2.284 1.00 91.12 94 ARG A C 1
ATOM 770 O O . ARG A 1 94 ? 5.144 4.871 -3.106 1.00 91.12 94 ARG A O 1
ATOM 777 N N . GLU A 1 95 ? 7.067 5.564 -2.162 1.00 90.12 95 GLU A N 1
ATOM 778 C CA . GLU A 1 95 ? 7.283 6.777 -2.948 1.00 90.12 95 GLU A CA 1
ATOM 779 C C . GLU A 1 95 ? 7.472 6.442 -4.429 1.00 90.12 95 GLU A C 1
ATOM 781 O O . GLU A 1 95 ? 6.711 6.905 -5.274 1.00 90.12 95 GLU A O 1
ATOM 786 N N . VAL A 1 96 ? 8.401 5.531 -4.731 1.00 91.12 96 VAL A N 1
ATOM 787 C CA . VAL A 1 96 ? 8.664 5.079 -6.106 1.00 91.12 96 VAL A CA 1
ATOM 788 C C . VAL A 1 96 ? 7.440 4.391 -6.707 1.00 91.12 96 VAL A C 1
ATOM 790 O O . VAL A 1 96 ? 7.128 4.585 -7.880 1.00 91.12 96 VAL A O 1
ATOM 793 N N . VAL A 1 97 ? 6.714 3.595 -5.918 1.00 90.25 97 VAL A N 1
ATOM 794 C CA . VAL A 1 97 ? 5.479 2.957 -6.392 1.00 90.25 97 VAL A CA 1
ATOM 795 C C . VAL A 1 97 ? 4.400 3.998 -6.678 1.00 90.25 97 VAL A C 1
ATOM 797 O O . VAL A 1 97 ? 3.753 3.895 -7.714 1.00 90.25 97 VAL A O 1
ATOM 800 N N . ALA A 1 98 ? 4.217 5.013 -5.831 1.00 90.19 98 ALA A N 1
ATOM 801 C CA . ALA A 1 98 ? 3.263 6.090 -6.102 1.00 90.19 98 ALA A CA 1
ATOM 802 C C . ALA A 1 98 ? 3.596 6.808 -7.417 1.00 90.19 98 ALA A C 1
ATOM 804 O O . ALA A 1 98 ? 2.726 6.950 -8.27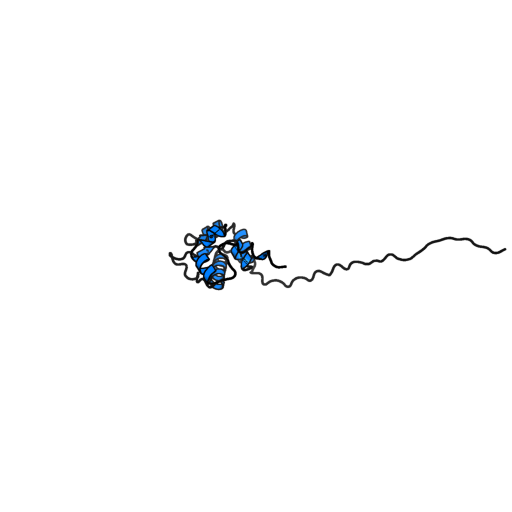3 1.00 90.19 98 ALA A O 1
ATOM 805 N N . GLU A 1 99 ? 4.869 7.145 -7.640 1.00 89.81 99 GLU A N 1
ATOM 806 C CA . GLU A 1 99 ? 5.333 7.737 -8.901 1.00 89.81 99 GLU A CA 1
ATOM 807 C C . GLU A 1 99 ? 5.062 6.828 -10.111 1.00 89.81 99 GLU A C 1
ATOM 809 O O . GLU A 1 99 ? 4.582 7.293 -11.145 1.00 89.81 99 GLU A O 1
ATOM 814 N N . GLN A 1 100 ? 5.310 5.518 -9.985 1.00 89.25 100 GLN A N 1
ATOM 815 C CA . GLN A 1 100 ? 5.039 4.534 -11.042 1.00 89.25 100 GLN A CA 1
ATOM 816 C C . GLN A 1 100 ? 3.546 4.369 -11.350 1.00 89.25 100 GLN A C 1
ATOM 818 O O . GLN A 1 100 ? 3.187 3.984 -12.467 1.00 89.25 100 GLN A O 1
ATOM 823 N N . LEU A 1 101 ? 2.678 4.603 -10.364 1.00 84.88 101 LEU A N 1
ATOM 824 C CA . LEU A 1 101 ? 1.228 4.507 -10.509 1.00 84.88 101 LEU A CA 1
ATOM 825 C C . LEU A 1 101 ? 0.582 5.808 -11.006 1.00 84.88 101 LEU A C 1
ATOM 827 O O . LEU A 1 101 ? -0.518 5.744 -11.561 1.00 84.88 101 LEU A O 1
ATOM 831 N N . GLY A 1 102 ? 1.274 6.942 -10.875 1.00 81.62 102 GLY A N 1
ATOM 832 C CA . GLY A 1 102 ? 0.845 8.256 -11.351 1.00 81.62 102 GLY A CA 1
ATOM 833 C C . GLY A 1 102 ? 0.248 9.151 -10.258 1.00 81.62 102 GLY A C 1
ATOM 834 O O . GLY A 1 102 ? 0.235 8.814 -9.080 1.00 81.62 102 GLY A O 1
ATOM 835 N N . GLY A 1 103 ? -0.246 10.326 -10.662 1.00 70.75 103 GLY A N 1
ATOM 836 C CA . GLY A 1 103 ? -0.589 11.432 -9.753 1.00 70.75 103 GLY A CA 1
ATOM 837 C C . GLY A 1 103 ? -1.849 11.272 -8.892 1.00 70.75 103 GLY A C 1
ATOM 838 O O . GLY A 1 103 ? -2.073 12.107 -8.025 1.00 70.75 103 GLY A O 1
ATOM 839 N N . ASP A 1 104 ? -2.650 10.223 -9.091 1.00 78.69 104 ASP A N 1
ATOM 840 C CA . ASP A 1 104 ? -3.893 9.986 -8.332 1.00 78.69 104 ASP A CA 1
ATOM 841 C C . ASP A 1 104 ? -3.694 8.988 -7.170 1.00 78.69 104 ASP A C 1
ATOM 843 O O . ASP A 1 104 ? -4.636 8.322 -6.726 1.00 78.69 104 ASP A O 1
ATOM 847 N N . VAL A 1 105 ? -2.449 8.838 -6.702 1.00 86.62 105 VAL A N 1
ATOM 848 C CA . VAL A 1 105 ? -2.068 7.918 -5.626 1.00 86.62 105 VAL A CA 1
ATOM 849 C C . VAL A 1 105 ? -1.543 8.694 -4.427 1.00 86.62 105 VAL A C 1
ATOM 851 O O . VAL A 1 105 ? -0.579 9.450 -4.530 1.00 86.62 105 VAL A O 1
ATOM 854 N N . GLN A 1 106 ? -2.161 8.474 -3.271 1.00 88.50 106 GLN A N 1
ATOM 855 C CA . GLN A 1 106 ? -1.741 9.053 -2.001 1.00 88.50 106 GLN A CA 1
ATOM 856 C C . GLN A 1 106 ? -0.867 8.056 -1.239 1.00 88.50 106 GLN A C 1
ATOM 858 O O . GLN A 1 106 ? -1.117 6.852 -1.236 1.00 88.50 106 GLN A O 1
ATOM 863 N N . ILE A 1 107 ? 0.175 8.534 -0.568 1.00 90.69 107 ILE A N 1
ATOM 864 C CA . ILE A 1 107 ? 1.005 7.684 0.289 1.00 90.69 107 ILE A CA 1
ATOM 865 C C . ILE A 1 107 ? 0.527 7.866 1.720 1.00 90.69 107 ILE A C 1
ATOM 867 O O . ILE A 1 107 ? 0.550 8.978 2.240 1.00 90.69 107 ILE A O 1
ATOM 871 N N . MET A 1 108 ? 0.131 6.773 2.370 1.00 89.56 108 MET A N 1
ATOM 872 C CA . MET A 1 108 ? -0.222 6.809 3.784 1.00 89.56 108 MET A CA 1
ATOM 873 C C . MET A 1 108 ? 1.000 7.233 4.617 1.00 89.56 108 MET A C 1
ATOM 875 O O . MET A 1 108 ? 2.098 6.690 4.412 1.00 89.56 108 MET A O 1
ATOM 879 N N . PRO A 1 109 ? 0.844 8.135 5.598 1.00 89.38 109 PRO A N 1
ATOM 880 C CA . PRO A 1 109 ? 1.921 8.488 6.510 1.00 89.38 109 PRO A CA 1
ATOM 881 C C . PRO A 1 109 ? 2.562 7.255 7.161 1.00 89.38 109 PRO A C 1
ATOM 883 O O . PRO A 1 109 ? 1.906 6.269 7.516 1.00 89.38 109 PRO A O 1
ATOM 886 N N . GLY A 1 110 ? 3.891 7.285 7.298 1.00 85.75 110 GLY A N 1
ATOM 887 C CA . GLY A 1 110 ? 4.632 6.184 7.922 1.00 85.75 110 GLY A CA 1
ATOM 888 C C . GLY A 1 110 ? 4.318 6.043 9.413 1.00 85.75 110 GLY A C 1
ATOM 889 O O . GLY A 1 110 ? 4.291 4.932 9.937 1.00 85.75 110 GLY A O 1
ATOM 890 N N . ARG A 1 111 ? 4.049 7.165 10.090 1.00 87.44 111 ARG A N 1
ATOM 891 C CA . ARG A 1 111 ? 3.666 7.194 11.503 1.00 87.44 111 ARG A CA 1
ATOM 892 C C . ARG A 1 111 ? 2.174 6.921 11.637 1.00 87.44 111 ARG A C 1
ATOM 894 O O . ARG A 1 111 ? 1.367 7.623 11.039 1.00 87.44 111 ARG A O 1
ATOM 901 N N . TRP A 1 112 ? 1.813 5.940 12.465 1.00 87.94 112 TRP A N 1
ATOM 902 C CA . TRP A 1 112 ? 0.411 5.586 12.706 1.00 87.94 112 TRP A CA 1
ATOM 903 C C . TRP A 1 112 ? -0.425 6.777 13.192 1.00 87.94 112 TRP A C 1
ATOM 905 O O . TRP A 1 112 ? -1.490 7.027 12.647 1.00 87.94 112 TRP A O 1
ATOM 915 N N . SER A 1 113 ? 0.111 7.572 14.121 1.00 87.38 113 SER A N 1
ATOM 916 C CA . SER A 1 113 ? -0.546 8.768 14.668 1.00 87.38 113 SER A CA 1
ATOM 917 C C . SER A 1 113 ? -0.889 9.840 13.626 1.00 87.38 113 SER A C 1
ATOM 919 O O . SER A 1 113 ? -1.787 10.644 13.845 1.00 87.38 113 SER A O 1
ATOM 921 N N . GLU A 1 114 ? -0.158 9.887 12.512 1.00 89.94 114 GLU A N 1
ATOM 922 C CA . GLU A 1 114 ? -0.459 10.779 11.385 1.00 89.94 114 GLU A CA 1
ATOM 923 C C . GLU A 1 114 ? -1.432 10.101 10.420 1.00 89.94 114 GLU A C 1
ATOM 925 O O . GLU A 1 114 ? -2.384 10.713 9.956 1.00 89.94 114 GLU A O 1
ATOM 930 N N . ALA A 1 115 ? -1.240 8.806 10.175 1.00 88.38 115 ALA A N 1
ATOM 931 C CA . ALA A 1 115 ? -2.105 8.006 9.320 1.00 88.38 115 ALA A CA 1
ATOM 932 C C . ALA A 1 115 ? -3.571 7.994 9.780 1.00 88.38 115 ALA A C 1
ATOM 934 O O . ALA A 1 115 ? -4.463 8.060 8.947 1.00 88.38 115 ALA A O 1
ATOM 935 N N . VAL A 1 116 ? -3.836 7.953 11.087 1.00 88.75 116 VAL A N 1
ATOM 936 C CA . VAL A 1 116 ? -5.206 7.977 11.643 1.00 88.75 116 VAL A CA 1
ATOM 937 C C . VAL A 1 116 ? -5.951 9.294 11.393 1.00 88.75 116 VAL A C 1
ATOM 939 O O . VAL A 1 116 ? -7.159 9.371 11.606 1.00 88.75 116 VAL A O 1
ATOM 942 N N . GLN A 1 117 ? -5.256 10.341 10.939 1.00 88.50 117 GLN A N 1
ATOM 943 C CA . GLN A 1 117 ? -5.883 11.604 10.540 1.00 88.50 117 GLN A CA 1
ATOM 944 C C . GLN A 1 117 ? -6.496 11.530 9.135 1.00 88.50 117 GLN A C 1
ATOM 946 O O . GLN A 1 117 ? -7.323 12.369 8.789 1.00 88.50 117 GLN A O 1
ATOM 951 N N . GLU A 1 118 ? -6.118 10.529 8.338 1.00 87.44 118 GLU A N 1
ATOM 952 C CA . GLU A 1 118 ? -6.639 10.325 6.990 1.00 87.44 118 GLU A CA 1
ATOM 953 C C . GLU A 1 118 ? -8.057 9.746 7.028 1.00 87.44 118 GLU A C 1
ATOM 955 O O . GLU A 1 118 ? -8.342 8.802 7.773 1.00 87.44 118 GLU A O 1
ATOM 960 N N . HIS A 1 119 ? -8.943 10.251 6.164 1.00 85.12 119 HIS A N 1
ATOM 961 C CA . HIS A 1 119 ? -10.355 9.843 6.137 1.00 85.12 119 HIS A CA 1
ATOM 962 C C . HIS A 1 119 ? -10.531 8.344 5.879 1.00 85.12 119 HIS A C 1
ATOM 964 O O . HIS A 1 119 ? -11.408 7.714 6.461 1.00 85.12 119 HIS A O 1
ATOM 970 N N . GLN A 1 120 ? -9.676 7.756 5.040 1.00 85.12 120 GLN A N 1
ATOM 971 C CA . GLN A 1 120 ? -9.710 6.323 4.733 1.00 85.12 120 GLN A CA 1
ATOM 972 C C . GLN A 1 120 ? -9.366 5.468 5.953 1.00 85.12 120 GLN A C 1
ATOM 974 O O . GLN A 1 120 ? -9.948 4.404 6.136 1.00 85.12 120 GLN A O 1
ATOM 979 N N . ILE A 1 121 ? -8.450 5.932 6.807 1.00 88.31 121 ILE A N 1
ATOM 980 C CA . ILE A 1 121 ? -8.059 5.205 8.018 1.00 88.31 121 ILE A CA 1
ATOM 981 C C . ILE A 1 121 ? -9.114 5.369 9.105 1.00 88.31 121 ILE A C 1
ATOM 983 O O . ILE A 1 121 ? -9.397 4.411 9.812 1.00 88.31 121 ILE A O 1
ATOM 987 N N . GLN A 1 122 ? -9.748 6.537 9.205 1.00 87.62 122 GLN A N 1
ATOM 988 C CA . GLN A 1 122 ? -10.895 6.731 10.096 1.00 87.62 122 GLN A CA 1
ATOM 989 C C . GLN A 1 122 ? -12.059 5.820 9.711 1.00 87.62 122 GLN A C 1
ATOM 991 O O . GLN A 1 122 ? -12.586 5.116 10.566 1.00 87.62 122 GLN A O 1
ATOM 996 N N . ALA A 1 123 ? -12.388 5.745 8.420 1.00 87.31 123 ALA A N 1
ATOM 997 C CA . ALA A 1 123 ? -13.389 4.804 7.928 1.00 87.31 123 ALA A CA 1
ATOM 998 C C . ALA A 1 123 ? -12.983 3.345 8.206 1.00 87.31 123 ALA A C 1
ATOM 1000 O O . ALA A 1 123 ? -13.816 2.538 8.605 1.00 87.31 123 ALA A O 1
ATOM 1001 N N . LEU A 1 124 ? -11.695 3.006 8.066 1.00 88.19 124 LEU A N 1
ATOM 1002 C CA . LEU A 1 124 ? -11.199 1.679 8.432 1.00 88.19 124 LEU A CA 1
ATOM 1003 C C . LEU A 1 124 ? -11.371 1.383 9.929 1.00 88.19 124 LEU A C 1
ATOM 1005 O O . LEU A 1 124 ? -11.749 0.271 10.274 1.00 88.19 124 LEU A O 1
ATOM 1009 N N . LEU A 1 125 ? -11.114 2.358 10.806 1.00 89.12 125 LEU A N 1
ATOM 1010 C CA . LEU A 1 125 ? -11.285 2.226 12.259 1.00 89.12 125 LEU A CA 1
ATOM 1011 C C . LEU A 1 125 ? -12.753 2.012 12.659 1.00 89.12 125 LEU A C 1
ATOM 1013 O O . LEU A 1 125 ? -13.015 1.339 13.651 1.00 89.12 125 LEU A O 1
ATOM 1017 N N . GLU A 1 126 ? -13.706 2.556 11.898 1.00 87.56 126 GLU A N 1
ATOM 1018 C CA . GLU A 1 126 ? -15.140 2.302 12.109 1.00 87.56 126 GLU A CA 1
ATOM 1019 C C . GLU A 1 126 ? -15.554 0.883 11.692 1.00 87.56 126 GLU A C 1
ATOM 1021 O O . GLU A 1 126 ? -16.476 0.306 12.272 1.00 87.56 126 GLU A O 1
ATOM 1026 N N . ILE A 1 127 ? -14.878 0.313 10.690 1.00 87.50 127 ILE A N 1
ATOM 1027 C CA . ILE A 1 127 ? -15.165 -1.029 10.167 1.00 87.50 127 ILE A CA 1
ATOM 1028 C C . ILE A 1 127 ? -14.452 -2.105 11.000 1.00 87.50 127 ILE A C 1
ATOM 1030 O O . ILE A 1 127 ? -15.041 -3.138 11.328 1.00 87.50 127 ILE A O 1
ATOM 1034 N N . ASP A 1 128 ? -13.184 -1.877 11.342 1.00 86.62 128 ASP A N 1
ATOM 1035 C CA . ASP A 1 128 ? -12.312 -2.840 12.006 1.00 86.62 128 ASP A CA 1
ATOM 1036 C C . ASP A 1 128 ? -12.001 -2.435 13.455 1.00 86.62 128 ASP A C 1
ATOM 1038 O O . ASP A 1 128 ? -11.061 -1.694 13.744 1.00 86.62 128 ASP A O 1
ATOM 1042 N N . ASN A 1 129 ? -12.748 -3.032 14.387 1.00 85.00 129 ASN A N 1
ATOM 1043 C CA . ASN A 1 129 ? -12.573 -2.845 15.832 1.00 85.00 129 ASN A CA 1
ATOM 1044 C C . ASN A 1 129 ? -11.243 -3.399 16.389 1.00 85.00 129 ASN A C 1
ATOM 1046 O O . ASN A 1 129 ? -10.970 -3.235 17.579 1.00 85.00 129 ASN A O 1
ATOM 1050 N N . SER A 1 130 ? -10.431 -4.103 15.586 1.00 84.31 130 SER A N 1
ATOM 1051 C CA . SER A 1 130 ? -9.101 -4.573 16.009 1.00 84.31 130 SER A CA 1
ATOM 1052 C C . SER A 1 130 ? -8.032 -3.477 15.956 1.00 84.31 130 SER A C 1
ATOM 1054 O O . SER A 1 130 ? -6.956 -3.635 16.542 1.00 84.31 130 SER A O 1
ATOM 1056 N N . LEU A 1 131 ? -8.319 -2.371 15.266 1.00 85.44 131 LEU A N 1
ATOM 1057 C CA . LEU A 1 131 ? -7.443 -1.215 15.152 1.00 85.44 131 LEU A CA 1
ATOM 1058 C C . LEU A 1 131 ? -7.836 -0.143 16.176 1.00 85.44 131 LEU A C 1
ATOM 1060 O O . LEU A 1 131 ? -9.000 0.026 16.524 1.00 85.44 131 LEU A O 1
ATOM 1064 N N . SER A 1 132 ? -6.846 0.602 16.663 1.00 85.81 132 SER A N 1
ATOM 1065 C CA . SER A 1 132 ? -7.050 1.709 17.599 1.00 85.81 132 SER A CA 1
ATOM 1066 C C . SER A 1 132 ? -6.285 2.939 17.117 1.00 85.81 132 SER A C 1
ATOM 1068 O O . SER A 1 132 ? -5.155 2.792 16.645 1.00 85.81 132 SER A O 1
ATOM 1070 N N . PRO A 1 133 ? -6.845 4.157 17.231 1.00 85.88 133 PRO A N 1
ATOM 1071 C CA . PRO A 1 133 ? -6.145 5.370 16.817 1.00 85.88 133 PRO A CA 1
ATOM 1072 C C . PRO A 1 133 ? -4.898 5.656 17.671 1.00 85.88 133 PRO A C 1
ATOM 1074 O O . PRO A 1 133 ? -3.916 6.201 17.167 1.00 85.88 133 PRO A O 1
ATOM 1077 N N . ASP A 1 134 ? -4.902 5.234 18.937 1.00 84.69 134 ASP A N 1
ATOM 1078 C CA . ASP A 1 134 ? -3.839 5.546 19.901 1.00 84.69 134 ASP A CA 1
ATOM 1079 C C . ASP A 1 134 ? -2.685 4.533 19.878 1.00 84.69 134 ASP A C 1
ATOM 1081 O O . ASP A 1 134 ? -1.580 4.817 20.347 1.00 84.69 134 ASP A O 1
ATOM 1085 N N . LEU A 1 135 ? -2.922 3.338 19.329 1.00 83.25 135 LEU A N 1
ATOM 1086 C CA . LEU A 1 135 ? -1.967 2.235 19.340 1.00 83.25 135 LEU A CA 1
ATOM 1087 C C . LEU A 1 135 ? -1.643 1.792 17.920 1.00 83.25 135 LEU A C 1
ATOM 1089 O O . LEU A 1 135 ? -2.526 1.436 17.147 1.00 83.25 135 LEU A O 1
ATOM 1093 N N . SER A 1 136 ? -0.350 1.756 17.593 1.00 80.62 136 SER A N 1
ATOM 1094 C CA . SER A 1 136 ? 0.080 1.222 16.303 1.00 80.62 136 SER A CA 1
ATOM 1095 C C . SER A 1 136 ? -0.353 -0.244 16.159 1.00 80.62 136 SER A C 1
ATOM 1097 O O . SER A 1 136 ? -0.120 -1.022 17.091 1.00 80.62 136 SER A O 1
ATOM 1099 N N . PRO A 1 137 ? -0.863 -0.657 14.984 1.00 80.81 137 PRO A N 1
ATOM 1100 C CA . PRO A 1 137 ? -1.249 -2.040 14.704 1.00 80.81 137 PRO A CA 1
ATOM 1101 C C . PRO A 1 137 ? -0.143 -3.065 15.004 1.00 80.81 137 PRO A C 1
ATOM 1103 O O . PRO A 1 137 ? -0.394 -4.220 15.323 1.00 80.81 137 PRO A O 1
ATOM 1106 N N . THR A 1 138 ? 1.124 -2.652 14.917 1.00 73.06 138 THR A N 1
ATOM 1107 C CA . THR A 1 138 ? 2.266 -3.533 15.202 1.00 73.06 138 THR A CA 1
ATOM 1108 C C . THR A 1 138 ? 2.594 -3.657 16.685 1.00 73.06 138 THR A C 1
ATOM 1110 O O . THR A 1 138 ? 3.281 -4.599 17.071 1.00 73.06 138 THR A O 1
ATOM 1113 N N . ALA A 1 139 ? 2.166 -2.701 17.512 1.00 65.56 139 ALA A N 1
ATOM 1114 C CA . ALA A 1 139 ? 2.442 -2.698 18.947 1.00 65.56 139 ALA A CA 1
ATOM 1115 C C . ALA A 1 139 ? 1.503 -3.647 19.709 1.00 65.56 139 ALA A C 1
ATOM 1117 O O . ALA A 1 139 ? 1.933 -4.301 20.657 1.00 65.56 139 ALA A O 1
ATOM 1118 N N . THR A 1 140 ? 0.250 -3.782 19.264 1.00 54.47 140 THR A N 1
ATOM 1119 C CA . THR A 1 140 ? -0.752 -4.666 19.885 1.00 54.47 140 THR A CA 1
ATOM 1120 C C . THR A 1 140 ? -0.424 -6.152 19.711 1.00 54.47 140 THR A C 1
ATOM 1122 O O . THR A 1 140 ? -0.681 -6.939 20.618 1.00 54.47 140 THR A O 1
ATOM 1125 N N . ALA A 1 141 ? 0.248 -6.539 18.620 1.00 54.03 141 ALA A N 1
ATOM 1126 C CA . ALA A 1 141 ? 0.639 -7.930 18.354 1.00 54.03 141 ALA A CA 1
ATOM 1127 C C . ALA A 1 141 ? 1.685 -8.510 19.336 1.00 54.03 141 ALA A C 1
ATOM 1129 O O . ALA A 1 141 ? 1.980 -9.699 19.277 1.00 54.03 141 ALA A O 1
ATOM 1130 N N . SER A 1 142 ? 2.259 -7.692 20.230 1.00 51.84 142 SER A N 1
ATOM 1131 C CA . SER A 1 142 ? 3.317 -8.109 21.169 1.00 51.84 142 SER A CA 1
ATOM 1132 C C . SER A 1 142 ? 2.807 -8.424 22.586 1.00 51.84 142 SER A C 1
ATOM 1134 O O . SER A 1 142 ? 3.617 -8.657 23.477 1.00 51.84 142 SER A O 1
ATOM 1136 N N . SER A 1 143 ? 1.490 -8.388 22.830 1.00 41.06 143 SER A N 1
ATOM 1137 C CA . SER A 1 143 ? 0.883 -8.577 24.165 1.00 41.06 143 SER A CA 1
ATOM 1138 C C . SER A 1 143 ? 0.009 -9.829 24.282 1.00 41.06 143 SER A C 1
ATOM 1140 O O . SER A 1 143 ? -0.977 -9.843 25.018 1.00 41.06 143 SER A O 1
ATOM 1142 N N . THR A 1 144 ? 0.349 -10.911 23.583 1.00 45.66 144 THR A N 1
ATOM 1143 C CA . THR A 1 144 ? -0.288 -12.209 23.836 1.00 45.66 144 THR A CA 1
ATOM 1144 C C . THR A 1 144 ? 0.743 -13.333 23.786 1.00 45.66 144 THR A C 1
ATOM 1146 O O . THR A 1 144 ? 1.214 -13.692 22.711 1.00 45.66 144 THR A O 1
ATOM 1149 N N . GLU A 1 145 ? 1.001 -13.855 24.990 1.00 35.75 145 GLU A N 1
ATOM 1150 C CA . GLU A 1 145 ? 1.561 -15.170 25.360 1.00 35.75 145 GLU A CA 1
ATOM 1151 C C . GLU A 1 145 ? 3.085 -15.388 25.363 1.00 35.75 145 GLU A C 1
ATOM 1153 O O . GLU A 1 145 ? 3.729 -15.447 24.292 1.00 35.75 145 GLU A O 1
#

pLDDT: mean 76.81, std 16.15, range [35.75, 92.0]

Sequence (145 aa):
GDDSKEQGDTNSDIPQQLVSRKRQQRRKPRNRRPRYYWTNPKNIRREIEQFWSDCGLDSTSSTKNNPLMIPNESLLHHYGRHDLRAALQSAGGREVVAEQLGGDVQIMPGRWSEAVQEHQIQALLEIDNSLSPDLSPTATASSTE

Secondary structure (DSSP, 8-state):
--------------------------PPPP-PPPTTGGGSHHHHHHHHHHHHHHTT--TT---TTSPEEE--HHHHHHTT-HHHHHHHHHTT-HHHHHHHH-TTEEEPPSSHHHHTTSHHHHHHHHH-TT--SSS-HHHHTTS--

Foldseek 3Di:
DDDDDDDDDDDDDDPPPPVPPPPPPPDDDDPDDDDCQLVDLVSLLVVLCVVLVVLVHNPVPLDLVRFREDDEPLVCVLVVVVVSVVSQVVCPHPVSSDVVVDDSYHYQDNDLLRNCVDPSNVVSVVSDVLDDSVDGSNRVVVPDD